Protein AF-A0A350JLB9-F1 (afdb_monomer_lite)

pLDDT: mean 88.22, std 9.76, range [50.28, 97.56]

Foldseek 3Di:
DDDDKDKDWDKDWAWDDDDPQKTKIKIWTWMFMDVVVVDTKTKIWIWIKMARNVFQKIKIKFKMKIKFFKAKFFQDPVRDTDGPVVQLVPQQDPVRDGDDDPTDIDIDGDRPGDIDMWMWMKIKIWGWDDDPQKTKIKMWMWTDTPVGIDIDIDIDMDGHDDDDPPPDD

Radius of gyration: 23.53 Å; chains: 1; bounding box: 52×42×79 Å

Secondary structure (DSSP, 8-state):
-PPP--EEE--EEEEEEEETTEEEEEEEEEEEE-GGGT--EEEEEEEEEEEETTTTEEEEEEEEEEEEEEEEEEE-TT--EEEHHHHHHHS--TTS--PPP-SPEEEEE-TTSEEEEEEEEEEEEEEEEEETTEEEEEEEEEEEETTEEEEEEEE--EE-PPPPP----

Structure (mmCIF, N/CA/C/O backbone):
data_AF-A0A350JLB9-F1
#
_entry.id   AF-A0A350JLB9-F1
#
loop_
_atom_site.group_PDB
_atom_site.id
_atom_site.type_symbol
_atom_site.label_atom_id
_atom_site.label_alt_id
_atom_site.label_comp_id
_atom_site.label_asym_id
_atom_site.label_entity_id
_atom_site.label_seq_id
_atom_site.pdbx_PDB_ins_code
_atom_site.Cartn_x
_atom_site.Cartn_y
_atom_site.Cartn_z
_atom_site.occupancy
_atom_site.B_iso_or_equiv
_atom_site.auth_seq_id
_atom_site.auth_comp_id
_atom_site.auth_asym_id
_atom_site.auth_atom_id
_atom_site.pdbx_PDB_model_num
ATOM 1 N N . MET A 1 1 ? 16.730 -7.814 0.366 1.00 50.75 1 MET A N 1
ATOM 2 C CA . MET A 1 1 ? 16.263 -6.719 1.247 1.00 50.75 1 MET A CA 1
ATOM 3 C C . MET A 1 1 ? 14.786 -6.490 0.957 1.00 50.75 1 MET A C 1
ATOM 5 O O . MET A 1 1 ? 14.441 -6.479 -0.217 1.00 50.75 1 MET A O 1
ATOM 9 N N . LEU A 1 2 ? 13.919 -6.386 1.968 1.00 66.94 2 LEU A N 1
ATOM 10 C CA . LEU A 1 2 ? 12.500 -6.069 1.747 1.00 66.94 2 LEU A CA 1
ATOM 11 C C . LEU A 1 2 ? 12.365 -4.559 1.481 1.00 66.94 2 LEU A C 1
ATOM 13 O O . LEU A 1 2 ? 12.864 -3.782 2.296 1.00 66.94 2 LEU A O 1
ATOM 17 N N . PRO A 1 3 ? 11.745 -4.123 0.370 1.00 75.88 3 PRO A N 1
ATOM 18 C CA . PRO A 1 3 ? 11.544 -2.704 0.114 1.00 75.88 3 PRO A CA 1
ATOM 19 C C . PRO A 1 3 ? 10.508 -2.146 1.097 1.00 75.88 3 PRO A C 1
ATOM 21 O O . PRO A 1 3 ? 9.359 -2.582 1.116 1.00 75.88 3 PRO A O 1
ATOM 24 N N . ILE A 1 4 ? 10.920 -1.178 1.916 1.00 83.94 4 ILE A N 1
ATOM 25 C CA . ILE A 1 4 ? 10.040 -0.440 2.829 1.00 83.94 4 ILE A CA 1
ATOM 26 C C . ILE A 1 4 ? 9.738 0.914 2.187 1.00 83.94 4 ILE A C 1
ATOM 28 O O . ILE A 1 4 ? 10.649 1.579 1.699 1.00 83.94 4 ILE A O 1
ATOM 32 N N . MET A 1 5 ? 8.465 1.306 2.171 1.00 86.44 5 MET A N 1
ATOM 33 C CA . MET A 1 5 ? 8.013 2.598 1.654 1.00 86.44 5 MET A CA 1
ATOM 34 C C . MET A 1 5 ? 7.124 3.290 2.673 1.00 86.44 5 MET A C 1
ATOM 36 O O . MET A 1 5 ? 6.268 2.658 3.299 1.00 86.44 5 MET A O 1
ATOM 40 N N . THR A 1 6 ? 7.270 4.603 2.762 1.00 87.94 6 THR A N 1
ATOM 41 C CA . THR A 1 6 ? 6.378 5.447 3.555 1.00 87.94 6 THR A CA 1
ATOM 42 C C . THR A 1 6 ? 5.104 5.771 2.771 1.00 87.94 6 THR A C 1
ATOM 44 O O . THR A 1 6 ? 5.135 5.958 1.549 1.00 87.94 6 THR A O 1
ATOM 47 N N . GLN A 1 7 ? 3.971 5.835 3.474 1.00 88.81 7 GLN A N 1
ATOM 48 C CA . GLN A 1 7 ? 2.660 6.151 2.902 1.00 88.81 7 GLN A CA 1
ATOM 49 C C . GLN A 1 7 ? 2.013 7.302 3.673 1.00 88.81 7 GLN A C 1
ATOM 51 O O . GLN A 1 7 ? 2.079 7.346 4.900 1.00 88.81 7 GLN A O 1
ATOM 56 N N . PHE A 1 8 ? 1.365 8.208 2.947 1.00 90.25 8 PHE A N 1
ATOM 57 C CA . PHE A 1 8 ? 0.637 9.349 3.493 1.00 90.25 8 PHE A CA 1
ATOM 58 C C . PHE A 1 8 ? -0.752 9.414 2.873 1.00 90.25 8 PHE A C 1
ATOM 60 O O . PHE A 1 8 ? -0.904 9.191 1.675 1.00 90.25 8 PHE A O 1
ATOM 67 N N . GLY A 1 9 ? -1.766 9.760 3.657 1.00 89.00 9 GLY A N 1
ATOM 68 C CA . GLY A 1 9 ? -3.098 9.996 3.119 1.00 89.00 9 GLY A CA 1
ATOM 69 C C . GLY A 1 9 ? -4.152 10.176 4.196 1.00 89.00 9 GLY A C 1
ATOM 70 O O . GLY A 1 9 ? -3.832 10.424 5.359 1.00 89.00 9 GLY A O 1
ATOM 71 N N . TYR A 1 10 ? -5.409 10.071 3.782 1.00 90.31 10 TYR A N 1
ATOM 72 C CA . TYR A 1 10 ? -6.573 10.305 4.629 1.00 90.31 10 TYR A CA 1
ATOM 73 C C . TYR A 1 10 ? -7.443 9.052 4.674 1.00 90.31 10 TYR A C 1
ATOM 75 O O . TYR A 1 10 ? -7.543 8.335 3.684 1.00 90.31 10 TYR A O 1
ATOM 83 N N . GLN A 1 11 ? -8.095 8.811 5.809 1.00 91.81 11 GLN A N 1
ATOM 84 C CA . GLN A 1 11 ? -9.071 7.737 5.978 1.00 91.81 11 GLN A CA 1
ATOM 85 C C . GLN A 1 11 ? -10.433 8.361 6.277 1.00 91.81 11 GLN A C 1
ATOM 87 O O . GLN A 1 11 ? -10.598 9.061 7.276 1.00 91.81 11 GLN A O 1
ATOM 92 N N . MET A 1 12 ? -11.397 8.128 5.389 1.00 95.06 12 MET A N 1
ATOM 93 C CA . MET A 1 12 ? -12.794 8.522 5.566 1.00 95.06 12 MET A CA 1
ATOM 94 C C . MET A 1 12 ? -13.611 7.291 5.951 1.00 95.06 12 MET A C 1
ATOM 96 O O . MET A 1 12 ? -13.465 6.252 5.314 1.00 95.06 12 MET A O 1
ATOM 100 N N . GLU A 1 13 ? -14.465 7.414 6.968 1.00 93.88 13 GLU A N 1
ATOM 101 C CA . GLU A 1 13 ? -15.281 6.325 7.518 1.00 93.88 13 GLU A CA 1
ATOM 102 C C . GLU A 1 13 ? -16.763 6.734 7.519 1.00 93.88 13 GLU A C 1
ATOM 104 O O . GLU A 1 13 ? -17.128 7.763 8.093 1.00 93.88 13 GLU A O 1
ATOM 109 N N . TRP A 1 14 ? -17.625 5.917 6.909 1.00 95.12 14 TRP A N 1
ATOM 110 C CA . TRP A 1 14 ? -19.081 6.044 6.995 1.00 95.12 14 TRP A CA 1
ATOM 111 C C . TRP A 1 14 ? -19.676 4.818 7.670 1.00 95.12 14 TRP A C 1
ATOM 113 O O . TRP A 1 14 ? -19.728 3.728 7.098 1.00 95.12 14 TRP A O 1
ATOM 123 N N . GLN A 1 15 ? -20.162 5.003 8.893 1.00 94.50 15 GLN A N 1
ATOM 124 C CA . GLN A 1 15 ? -20.840 3.952 9.634 1.00 94.50 15 GLN A CA 1
ATOM 125 C C . GLN A 1 15 ? -22.286 3.796 9.142 1.00 94.50 15 GLN A C 1
ATOM 127 O O . GLN A 1 15 ? -23.060 4.751 9.179 1.00 94.50 15 GLN A O 1
ATOM 132 N N . TYR A 1 16 ? -22.661 2.584 8.727 1.00 93.50 16 TYR A N 1
ATOM 133 C CA . TYR A 1 16 ? -24.020 2.273 8.261 1.00 93.50 16 TYR A CA 1
ATOM 134 C C . TYR A 1 16 ? -24.766 1.297 9.179 1.00 93.50 16 TYR A C 1
ATOM 136 O O . TYR A 1 16 ? -25.989 1.194 9.103 1.00 93.50 16 TYR A O 1
ATOM 144 N N . LEU A 1 17 ? -24.058 0.598 10.072 1.00 93.44 17 LEU A N 1
ATOM 145 C CA . LEU A 1 17 ? -24.660 -0.281 11.071 1.00 93.44 17 LEU A CA 1
ATOM 146 C C . LEU A 1 17 ? -24.047 -0.023 12.446 1.00 93.44 17 LEU A C 1
ATOM 148 O O . LEU A 1 17 ? -22.827 0.033 12.614 1.00 93.44 17 LEU A O 1
ATOM 152 N N . SER A 1 18 ? -24.911 0.082 13.450 1.00 92.75 18 SER A N 1
ATOM 153 C CA . SER A 1 18 ? -24.529 0.130 14.859 1.00 92.75 18 SER A CA 1
ATOM 154 C C . SER A 1 18 ? -25.500 -0.738 15.652 1.00 92.75 18 SER A C 1
ATOM 156 O O . SER A 1 18 ? -26.636 -0.340 15.898 1.00 92.75 18 SER A O 1
ATOM 158 N N . ALA A 1 19 ? -25.076 -1.947 16.010 1.00 90.00 19 ALA A N 1
ATOM 159 C CA . ALA A 1 19 ? -25.889 -2.926 16.721 1.00 90.00 19 ALA A CA 1
ATOM 160 C C . ALA A 1 19 ? -25.177 -3.354 18.011 1.00 90.00 19 ALA A C 1
ATOM 162 O O . ALA A 1 19 ? -24.337 -4.258 18.031 1.00 90.00 19 ALA A O 1
ATOM 163 N N . GLY A 1 20 ? -25.506 -2.678 19.114 1.00 91.62 20 GLY A N 1
ATOM 164 C CA . GLY A 1 20 ? -24.901 -2.932 20.421 1.00 91.62 20 GLY A CA 1
ATOM 165 C C . GLY A 1 20 ? -23.387 -2.709 20.402 1.00 91.62 20 GLY A C 1
ATOM 166 O O . GLY A 1 20 ? -22.921 -1.577 20.312 1.00 91.62 20 GLY A O 1
ATOM 167 N N . ASN A 1 21 ? -22.623 -3.799 20.497 1.00 92.25 21 ASN A N 1
ATOM 168 C CA . ASN A 1 21 ? -21.158 -3.756 20.479 1.00 92.25 21 ASN A CA 1
ATOM 169 C C . ASN A 1 21 ? -20.555 -3.935 19.080 1.00 92.25 21 ASN A C 1
ATOM 171 O O . ASN A 1 21 ? -19.337 -3.853 18.963 1.00 92.25 21 ASN A O 1
ATOM 175 N N . LEU A 1 22 ? -21.357 -4.229 18.056 1.00 92.19 22 LEU A N 1
ATOM 176 C CA . LEU A 1 22 ? -20.889 -4.445 16.690 1.00 92.19 22 LEU A CA 1
ATOM 177 C C . LEU A 1 22 ? -21.235 -3.238 15.821 1.00 92.19 22 LEU A C 1
ATOM 179 O O . LEU A 1 22 ? -22.361 -2.741 15.838 1.00 92.19 22 LEU A O 1
ATOM 183 N N . GLN A 1 23 ? -20.257 -2.776 15.056 1.00 95.00 23 GLN A N 1
ATOM 184 C CA . GLN A 1 23 ? -20.389 -1.670 14.119 1.00 95.00 23 GLN A CA 1
ATOM 185 C C . GLN A 1 23 ? -19.914 -2.134 12.747 1.00 95.00 23 GLN A C 1
ATOM 187 O O . GLN A 1 23 ? -18.913 -2.844 12.662 1.00 95.00 23 GLN A O 1
ATOM 192 N N . ALA A 1 24 ? -20.626 -1.732 11.697 1.00 95.38 24 ALA A N 1
ATOM 193 C CA . ALA A 1 24 ? -20.185 -1.923 10.323 1.00 95.38 24 ALA A CA 1
ATOM 194 C C . ALA A 1 24 ? -20.130 -0.580 9.597 1.00 95.38 24 ALA A C 1
ATOM 196 O O . ALA A 1 24 ? -20.956 0.315 9.826 1.00 95.38 24 ALA A O 1
ATOM 197 N N . LEU A 1 25 ? -19.114 -0.442 8.759 1.00 95.75 25 LEU A N 1
ATOM 198 C CA . LEU A 1 25 ? -18.686 0.823 8.185 1.00 95.75 25 LEU A CA 1
ATOM 199 C C . LEU A 1 25 ? -18.075 0.603 6.801 1.00 95.75 25 LEU A C 1
ATOM 201 O O . LEU A 1 25 ? -17.595 -0.484 6.480 1.00 95.75 25 LEU A O 1
ATOM 205 N N . VAL A 1 26 ? -18.129 1.634 5.970 1.00 97.25 26 VAL A N 1
ATOM 206 C CA . VAL A 1 26 ? -17.399 1.702 4.704 1.00 97.25 26 VAL A CA 1
ATOM 207 C C . VAL A 1 26 ? -16.263 2.695 4.871 1.00 97.25 26 VAL A C 1
ATOM 209 O O . VAL A 1 26 ? -16.470 3.790 5.395 1.00 97.25 26 VAL A O 1
ATOM 212 N N . GLU A 1 27 ? -15.078 2.318 4.408 1.00 95.38 27 GLU A N 1
ATOM 213 C CA . GLU A 1 27 ? -13.883 3.151 4.451 1.00 95.38 27 GLU A CA 1
ATOM 214 C C . GLU A 1 27 ? -13.377 3.463 3.052 1.00 95.38 27 GLU A C 1
ATOM 216 O O . GLU A 1 27 ? -13.369 2.610 2.162 1.00 95.38 27 GLU A O 1
ATOM 221 N N . VAL A 1 28 ? -12.914 4.696 2.879 1.00 97.38 28 VAL A N 1
ATOM 222 C CA . VAL A 1 28 ? -12.258 5.160 1.660 1.00 97.38 28 VAL A CA 1
ATOM 223 C C . VAL A 1 28 ? -10.928 5.786 2.044 1.00 97.38 28 VAL A C 1
ATOM 225 O O . VAL A 1 28 ? -10.880 6.753 2.807 1.00 97.38 28 VAL A O 1
ATOM 228 N N . ILE A 1 29 ? -9.850 5.212 1.513 1.00 95.38 29 ILE A N 1
ATOM 229 C CA . ILE A 1 29 ? -8.475 5.537 1.885 1.00 95.38 29 ILE A CA 1
ATOM 230 C C . ILE A 1 29 ? -7.674 5.916 0.630 1.00 95.38 29 ILE A C 1
ATOM 232 O O . ILE A 1 29 ? -7.065 5.045 -0.005 1.00 95.38 29 ILE A O 1
ATOM 236 N N . PRO A 1 30 ? -7.687 7.197 0.218 1.00 96.44 30 PRO A N 1
ATOM 237 C CA . PRO A 1 30 ? -6.717 7.726 -0.731 1.00 96.44 30 PRO A CA 1
ATOM 238 C C . PRO A 1 30 ? -5.341 7.864 -0.066 1.00 96.44 30 PRO A C 1
ATOM 240 O O . PRO A 1 30 ? -5.204 8.510 0.975 1.00 96.44 30 PRO A O 1
ATOM 243 N N . LEU A 1 31 ? -4.315 7.289 -0.691 1.00 94.25 31 LEU A N 1
ATOM 244 C CA . LEU A 1 31 ? -2.930 7.309 -0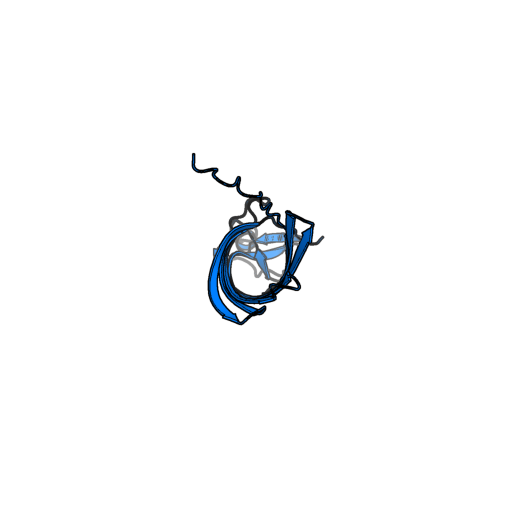.220 1.00 94.25 31 LEU A CA 1
ATOM 245 C C . LEU A 1 31 ? -1.973 7.709 -1.343 1.00 94.25 31 LEU A C 1
ATOM 247 O O . LEU A 1 31 ? -2.168 7.357 -2.505 1.00 94.25 31 LEU A O 1
ATOM 251 N N . ILE A 1 32 ? -0.877 8.358 -0.969 1.00 93.44 32 ILE A N 1
ATOM 252 C CA . ILE A 1 32 ? 0.305 8.601 -1.794 1.00 93.44 32 ILE A CA 1
ATOM 253 C C . ILE A 1 32 ? 1.485 7.908 -1.108 1.00 93.44 32 ILE A C 1
ATOM 255 O O . ILE A 1 32 ? 1.723 8.093 0.085 1.00 93.44 32 ILE A O 1
ATOM 259 N N . SER A 1 33 ? 2.209 7.074 -1.852 1.00 91.25 33 SER A N 1
ATOM 260 C CA . SER A 1 33 ? 3.341 6.281 -1.350 1.00 91.25 33 SER A CA 1
ATOM 261 C C . SER A 1 33 ? 4.628 6.553 -2.132 1.00 91.25 33 SER A C 1
ATOM 263 O O . SER A 1 33 ? 4.576 7.008 -3.276 1.00 91.25 33 SER A O 1
ATOM 265 N N . GLY A 1 34 ? 5.773 6.206 -1.537 1.00 87.81 34 GLY A N 1
ATOM 266 C CA . GLY A 1 34 ? 7.072 6.155 -2.225 1.00 87.81 34 GLY A CA 1
ATOM 267 C C . GLY A 1 34 ? 7.806 7.493 -2.345 1.00 87.81 34 GLY A C 1
ATOM 268 O O . GLY A 1 34 ? 8.833 7.560 -3.020 1.00 87.81 34 GLY A O 1
ATOM 269 N N . MET A 1 35 ? 7.317 8.549 -1.684 1.00 88.56 35 MET A N 1
ATOM 270 C CA . MET A 1 35 ? 7.953 9.876 -1.709 1.00 88.56 35 MET A CA 1
ATOM 271 C C . MET A 1 35 ? 9.363 9.862 -1.104 1.00 88.56 35 MET A C 1
ATOM 273 O O . MET A 1 35 ? 10.240 10.584 -1.566 1.00 88.56 35 MET A O 1
ATOM 277 N N . ASP A 1 36 ? 9.599 8.989 -0.125 1.00 88.31 36 ASP A N 1
ATOM 278 C CA . ASP A 1 36 ? 10.908 8.712 0.477 1.00 88.31 36 ASP A CA 1
ATOM 279 C C . ASP A 1 36 ? 11.928 8.126 -0.513 1.00 88.31 36 ASP A C 1
ATOM 281 O O . ASP A 1 36 ? 13.131 8.206 -0.285 1.00 88.31 36 ASP A O 1
ATOM 285 N N . GLN A 1 37 ? 11.457 7.583 -1.635 1.00 86.19 37 GLN A N 1
ATOM 286 C CA . GLN A 1 37 ? 12.275 7.023 -2.711 1.00 86.19 37 GLN A CA 1
ATOM 287 C C . GLN A 1 37 ? 12.211 7.866 -3.997 1.00 86.19 37 GLN A C 1
ATOM 289 O O . GLN A 1 37 ? 12.579 7.385 -5.069 1.00 86.19 37 GLN A O 1
ATOM 294 N N . GLY A 1 38 ? 11.706 9.104 -3.920 1.00 85.38 38 GLY A N 1
ATOM 295 C CA . GLY A 1 38 ? 11.524 9.976 -5.085 1.00 85.38 38 GLY A CA 1
ATOM 296 C C . GLY A 1 38 ? 10.445 9.487 -6.058 1.00 85.38 38 GLY A C 1
ATOM 297 O O . GLY A 1 38 ? 10.495 9.805 -7.245 1.00 85.38 38 GLY A O 1
ATOM 298 N N . ARG A 1 39 ? 9.486 8.686 -5.578 1.00 86.25 39 ARG A N 1
ATOM 299 C CA . ARG A 1 39 ? 8.370 8.145 -6.363 1.00 86.25 39 ARG A CA 1
ATOM 300 C C . ARG A 1 39 ? 7.052 8.781 -5.935 1.00 86.25 39 ARG A C 1
ATOM 302 O O . ARG A 1 39 ? 6.855 9.134 -4.775 1.00 86.25 39 ARG A O 1
ATOM 309 N N . PHE A 1 40 ? 6.124 8.877 -6.879 1.00 89.38 40 PHE A N 1
ATOM 310 C CA . PHE A 1 40 ? 4.755 9.308 -6.627 1.00 89.38 40 PHE A CA 1
ATOM 311 C C . PHE A 1 40 ? 3.802 8.180 -7.022 1.00 89.38 40 PHE A C 1
ATOM 313 O O . PHE A 1 40 ? 3.481 8.008 -8.196 1.00 89.38 40 PHE A O 1
ATOM 320 N N . ILE A 1 41 ? 3.394 7.370 -6.042 1.00 91.44 41 ILE A N 1
ATOM 321 C CA . ILE A 1 41 ? 2.528 6.203 -6.255 1.00 91.44 41 ILE A CA 1
ATOM 322 C C . ILE A 1 41 ? 1.179 6.476 -5.579 1.00 91.44 41 ILE A C 1
ATOM 324 O O . ILE A 1 41 ? 1.030 6.198 -4.382 1.00 91.44 41 ILE A O 1
ATOM 328 N N . PRO A 1 42 ? 0.198 7.052 -6.298 1.00 94.38 42 PRO A N 1
ATOM 329 C CA . PRO A 1 42 ? -1.135 7.253 -5.761 1.00 94.38 42 PRO A CA 1
ATOM 330 C C . PRO A 1 42 ? -1.905 5.929 -5.732 1.00 94.38 42 PRO A C 1
ATOM 332 O O . PRO A 1 42 ? -1.773 5.067 -6.609 1.00 94.38 42 PRO A O 1
ATOM 335 N N . SER A 1 43 ? -2.736 5.766 -4.711 1.00 94.75 43 SER A N 1
ATOM 336 C CA . SER A 1 43 ? -3.608 4.610 -4.550 1.00 94.75 43 SER A CA 1
ATOM 337 C C . SER A 1 43 ? -4.908 4.978 -3.851 1.00 94.75 43 SER A C 1
ATOM 339 O O . SER A 1 43 ? -4.975 5.945 -3.096 1.00 94.75 43 SER A O 1
ATOM 341 N N . LEU A 1 44 ? -5.943 4.193 -4.117 1.00 96.75 44 LEU A N 1
ATOM 342 C CA . LEU A 1 44 ? -7.259 4.312 -3.517 1.00 96.75 44 LEU A CA 1
ATOM 343 C C . LEU A 1 44 ? -7.683 2.935 -3.024 1.00 96.75 44 LEU A C 1
ATOM 345 O O . LEU A 1 44 ? -7.760 1.992 -3.810 1.00 96.75 44 LEU A O 1
ATOM 349 N N . THR A 1 45 ? -7.967 2.825 -1.734 1.00 96.56 45 THR A N 1
ATOM 350 C CA . THR A 1 45 ? -8.509 1.603 -1.137 1.00 96.56 45 THR A CA 1
ATOM 351 C C . THR A 1 45 ? -9.932 1.854 -0.670 1.00 96.56 45 THR A C 1
ATOM 353 O O . THR A 1 45 ? -10.194 2.845 0.009 1.00 96.56 45 THR A O 1
ATOM 356 N N . LEU A 1 46 ? -10.843 0.964 -1.049 1.00 97.56 46 LEU A N 1
ATOM 357 C CA . LEU A 1 46 ? -12.231 0.960 -0.599 1.00 97.56 46 LEU A CA 1
ATOM 358 C C . LEU A 1 46 ? -12.411 -0.275 0.276 1.00 97.56 46 LEU A C 1
ATOM 360 O O . LEU A 1 46 ? -12.077 -1.371 -0.168 1.00 97.56 46 LEU A O 1
ATOM 364 N N . MET A 1 47 ? -12.922 -0.127 1.495 1.00 97.25 47 MET A N 1
ATOM 365 C CA . MET A 1 47 ? -13.100 -1.262 2.403 1.00 97.25 47 MET A CA 1
ATOM 366 C C . MET A 1 47 ? -14.494 -1.297 3.005 1.00 97.25 47 MET A C 1
ATOM 368 O O . MET A 1 47 ? -15.110 -0.266 3.261 1.00 97.25 47 MET A O 1
ATOM 372 N N . ASN A 1 48 ? -14.972 -2.506 3.268 1.00 97.50 48 ASN A N 1
ATOM 373 C CA . ASN A 1 48 ? -16.040 -2.752 4.220 1.00 97.50 48 ASN A CA 1
ATOM 374 C C . ASN A 1 48 ? -15.399 -3.242 5.519 1.00 97.50 48 ASN A C 1
ATOM 376 O O . ASN A 1 48 ? -14.604 -4.183 5.496 1.00 97.50 48 ASN A O 1
ATOM 380 N N . GLY A 1 49 ? -15.709 -2.575 6.625 1.00 96.12 49 GLY A N 1
ATOM 381 C CA . GLY A 1 49 ? -15.120 -2.827 7.929 1.00 96.12 49 GLY A CA 1
ATOM 382 C C . GLY A 1 49 ? -16.156 -3.244 8.963 1.00 96.12 49 GLY A C 1
ATOM 383 O O . GLY A 1 49 ? -17.306 -2.803 8.941 1.00 96.12 49 GLY A O 1
ATOM 384 N N . PHE A 1 50 ? -15.715 -4.069 9.907 1.00 96.12 50 PHE A N 1
ATOM 385 C CA . PHE A 1 50 ? -16.457 -4.472 11.091 1.00 96.12 50 PHE A CA 1
ATOM 386 C C . PHE A 1 50 ? -15.617 -4.187 12.332 1.00 96.12 50 PHE A C 1
ATOM 388 O O . PHE A 1 50 ? -14.472 -4.627 12.434 1.00 96.12 50 PHE A O 1
ATOM 395 N N . ARG A 1 51 ? -16.206 -3.490 13.304 1.00 93.94 51 ARG A N 1
ATOM 396 C CA . ARG A 1 51 ? -15.564 -3.096 14.563 1.00 93.94 51 ARG A CA 1
ATOM 397 C C . ARG A 1 51 ? -16.380 -3.599 15.744 1.00 93.94 51 ARG A C 1
ATOM 399 O O . ARG A 1 51 ? -17.587 -3.370 15.816 1.00 93.94 51 ARG A O 1
ATOM 406 N N . HIS A 1 52 ? -15.720 -4.241 16.707 1.00 93.25 52 HIS A N 1
ATOM 407 C CA . HIS A 1 52 ? -16.344 -4.629 17.970 1.00 93.25 52 HIS A CA 1
ATOM 408 C C . HIS A 1 52 ? -15.935 -3.681 19.105 1.00 93.25 52 HIS A C 1
ATOM 410 O O . HIS A 1 52 ? -14.860 -3.812 19.700 1.00 93.25 52 HIS A O 1
ATOM 416 N N . SER A 1 53 ? -16.811 -2.740 19.458 1.00 86.50 53 SER A N 1
ATOM 417 C CA . SER A 1 53 ? -16.530 -1.571 20.305 1.00 86.50 53 SER A CA 1
ATOM 418 C C . SER A 1 53 ? -16.052 -1.909 21.722 1.00 86.50 53 SER A C 1
ATOM 420 O O . SER A 1 53 ? -15.303 -1.125 22.317 1.00 86.50 53 SER A O 1
ATOM 422 N N . LYS A 1 54 ? -16.444 -3.070 22.272 1.00 88.50 54 LYS A N 1
ATOM 423 C CA . LYS A 1 54 ? -16.018 -3.531 23.608 1.00 88.50 54 LYS A CA 1
ATOM 424 C C . LYS A 1 54 ? -14.591 -4.088 23.609 1.00 88.50 54 LYS A C 1
ATOM 426 O O . LYS A 1 54 ? -13.792 -3.708 24.455 1.00 88.50 54 LYS A O 1
ATOM 431 N N . THR A 1 55 ? -14.274 -4.964 22.659 1.00 90.25 55 THR A N 1
ATOM 432 C CA . THR A 1 55 ? -12.967 -5.643 22.553 1.00 90.25 55 THR A CA 1
ATOM 433 C C . THR A 1 55 ? -11.925 -4.819 21.801 1.00 90.25 55 THR A C 1
ATOM 435 O O . THR A 1 55 ? -10.735 -5.089 21.928 1.00 90.25 55 THR A O 1
ATOM 438 N N . GLY A 1 56 ? -12.372 -3.848 20.997 1.00 90.12 56 GLY A N 1
ATOM 439 C CA . GLY A 1 56 ? -11.527 -3.040 20.121 1.00 90.12 56 GLY A CA 1
ATOM 440 C C . GLY A 1 56 ? -10.998 -3.778 18.890 1.00 90.12 56 GLY A C 1
ATOM 441 O O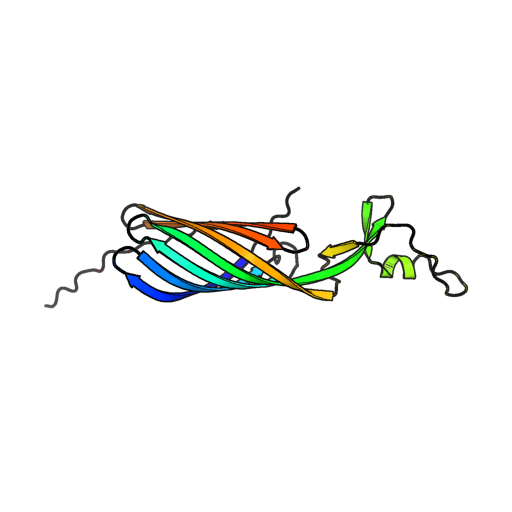 . GLY A 1 56 ? -10.127 -3.233 18.232 1.00 90.12 56 GLY A O 1
ATOM 442 N N . VAL A 1 57 ? -11.464 -5.000 18.607 1.00 93.88 57 VAL A N 1
ATOM 443 C CA . VAL A 1 57 ? -11.066 -5.777 17.423 1.00 93.88 57 VAL A CA 1
ATOM 444 C C . VAL A 1 57 ? -11.780 -5.248 16.186 1.00 93.88 57 VAL A C 1
ATOM 446 O O . VAL A 1 57 ? -12.979 -4.954 16.237 1.00 93.88 57 VAL A O 1
ATOM 449 N N . GLU A 1 58 ? -11.032 -5.156 15.094 1.00 95.19 58 GLU A N 1
ATOM 450 C CA . GLU A 1 58 ? -11.464 -4.631 13.805 1.00 95.19 58 GLU A CA 1
ATOM 451 C C . GLU A 1 58 ? -11.006 -5.567 12.688 1.00 95.19 58 GLU A C 1
ATOM 453 O O . GLU A 1 58 ? -9.902 -6.111 12.737 1.00 95.19 58 GLU A O 1
ATOM 458 N N . ILE A 1 59 ? -11.856 -5.760 11.686 1.00 96.69 59 ILE A N 1
ATOM 459 C CA . ILE A 1 59 ? -11.503 -6.410 10.423 1.00 96.69 59 ILE A CA 1
ATOM 460 C C . ILE A 1 59 ? -12.046 -5.562 9.283 1.00 96.69 59 ILE A C 1
ATOM 462 O O . ILE A 1 59 ? -13.132 -4.999 9.405 1.00 96.69 59 ILE A O 1
ATOM 466 N N . ALA A 1 60 ? -11.321 -5.479 8.177 1.00 96.81 60 ALA A N 1
ATOM 467 C CA . ALA A 1 60 ? -11.792 -4.794 6.986 1.00 96.81 60 ALA A CA 1
ATOM 468 C C . ALA A 1 60 ? -11.276 -5.482 5.727 1.00 96.81 60 ALA A C 1
ATOM 470 O O . ALA A 1 60 ? -10.223 -6.122 5.735 1.00 96.81 60 ALA A O 1
ATOM 471 N N . PHE A 1 61 ? -12.028 -5.371 4.643 1.00 97.50 61 PHE A N 1
ATOM 472 C CA . PHE A 1 61 ? -11.620 -5.922 3.362 1.00 97.50 61 PHE A CA 1
ATOM 473 C C . PHE A 1 61 ? -12.196 -5.131 2.199 1.00 97.50 61 PHE A C 1
ATOM 475 O O . PHE A 1 61 ? -13.286 -4.565 2.297 1.00 97.50 61 PHE A O 1
ATOM 482 N N . GLY A 1 62 ? -11.496 -5.135 1.071 1.00 97.19 62 GLY A N 1
ATOM 483 C CA . GLY A 1 62 ? -12.029 -4.574 -0.161 1.00 97.19 62 GLY A CA 1
ATOM 484 C C . GLY A 1 62 ? -10.973 -4.279 -1.220 1.00 97.19 62 GLY A C 1
ATOM 485 O O . GLY A 1 62 ? -9.791 -4.573 -1.032 1.00 97.19 62 GLY A O 1
ATOM 486 N N . PRO A 1 63 ? -11.394 -3.757 -2.381 1.00 96.62 63 PRO A N 1
ATOM 487 C CA . PRO A 1 63 ? -10.496 -3.520 -3.497 1.00 96.62 63 PRO A CA 1
ATOM 488 C C . PRO A 1 63 ? -9.542 -2.347 -3.237 1.00 96.62 63 PRO A C 1
ATOM 490 O O . PRO A 1 63 ? -9.910 -1.312 -2.675 1.00 96.62 63 PRO A O 1
ATOM 493 N N . THR A 1 64 ? -8.320 -2.490 -3.740 1.00 95.50 64 THR A N 1
ATOM 494 C CA . THR A 1 64 ? -7.300 -1.441 -3.779 1.00 95.50 64 THR A CA 1
ATOM 495 C C . THR A 1 64 ? -6.863 -1.214 -5.211 1.00 95.50 64 THR A C 1
ATOM 497 O O . THR A 1 64 ? -6.528 -2.161 -5.916 1.00 95.50 64 THR A O 1
ATOM 500 N N . PHE A 1 65 ? -6.803 0.048 -5.615 1.00 95.12 65 PHE A N 1
ATOM 501 C CA . PHE A 1 65 ? -6.318 0.503 -6.911 1.00 95.12 65 PHE A CA 1
ATOM 502 C C . PHE A 1 65 ? -5.042 1.312 -6.702 1.00 95.12 65 PHE A C 1
ATOM 504 O O . PHE A 1 65 ? -4.981 2.146 -5.801 1.00 95.12 65 PHE A O 1
ATOM 511 N N . ARG A 1 66 ? -4.013 1.082 -7.512 1.00 93.19 66 ARG A N 1
ATOM 512 C CA . ARG A 1 66 ? -2.714 1.755 -7.399 1.00 93.19 66 ARG A CA 1
ATOM 513 C C . ARG A 1 66 ? -2.167 2.066 -8.778 1.00 93.19 66 ARG A C 1
ATOM 515 O O . ARG A 1 66 ? -2.141 1.189 -9.639 1.00 93.19 66 ARG A O 1
ATOM 522 N N . VAL A 1 67 ? -1.684 3.285 -8.964 1.00 92.94 67 VAL A N 1
ATOM 523 C CA . VAL A 1 67 ? -1.001 3.686 -10.194 1.00 92.94 67 VAL A CA 1
ATOM 524 C C . VAL A 1 67 ? 0.502 3.563 -9.965 1.00 92.94 67 VAL A C 1
ATOM 526 O O . VAL A 1 67 ? 1.069 4.297 -9.160 1.00 92.94 67 VAL A O 1
ATOM 529 N N . ASN A 1 68 ? 1.139 2.615 -10.650 1.00 89.00 68 ASN A N 1
ATOM 530 C CA . ASN A 1 68 ? 2.584 2.406 -10.589 1.00 89.00 68 ASN A CA 1
ATOM 531 C C . ASN A 1 68 ? 3.240 2.984 -11.838 1.00 89.00 68 ASN A C 1
ATOM 533 O O . ASN A 1 68 ? 2.698 2.844 -12.928 1.00 89.00 68 ASN A O 1
ATOM 537 N N . GLN A 1 69 ? 4.429 3.561 -11.695 1.00 88.88 69 GLN A N 1
ATOM 538 C CA . GLN A 1 69 ? 5.299 3.815 -12.840 1.00 88.88 69 GLN A CA 1
ATOM 539 C C . GLN A 1 69 ? 6.140 2.566 -13.088 1.00 88.88 69 GLN A C 1
ATOM 541 O O . GLN A 1 69 ? 6.874 2.131 -12.194 1.00 88.88 69 GLN A O 1
ATOM 546 N N . VAL A 1 70 ? 6.000 1.963 -14.264 1.00 88.31 70 VAL A N 1
ATOM 547 C CA . VAL A 1 70 ? 6.731 0.748 -14.634 1.00 88.31 70 VAL A CA 1
ATOM 548 C C . VAL A 1 70 ? 7.439 0.933 -15.964 1.00 88.31 70 VAL A C 1
ATOM 550 O O . VAL A 1 70 ? 6.901 1.533 -16.892 1.00 88.31 70 VAL A O 1
ATOM 553 N N . ALA A 1 71 ? 8.652 0.406 -16.062 1.00 89.81 71 ALA A N 1
ATOM 554 C CA . ALA A 1 71 ? 9.387 0.327 -17.312 1.00 89.81 71 ALA A CA 1
ATOM 555 C C . ALA A 1 71 ? 9.615 -1.135 -17.685 1.00 89.81 71 ALA A C 1
ATOM 557 O O . ALA A 1 71 ? 9.827 -1.997 -16.830 1.00 89.81 71 ALA A O 1
ATOM 558 N N . VAL A 1 72 ? 9.596 -1.386 -18.989 1.00 89.88 72 VAL A N 1
ATOM 559 C CA . VAL A 1 72 ? 10.020 -2.654 -19.575 1.00 89.88 72 VAL A CA 1
ATOM 560 C C . VAL A 1 72 ? 11.537 -2.606 -19.740 1.00 89.88 72 VAL A C 1
ATOM 562 O O . VAL A 1 72 ? 12.077 -1.643 -20.297 1.00 89.88 72 VAL A O 1
ATOM 565 N N . GLY A 1 73 ? 12.236 -3.623 -19.259 1.00 91.12 73 GLY A N 1
ATOM 566 C CA . GLY A 1 73 ? 13.693 -3.640 -19.223 1.00 91.12 73 GLY A CA 1
ATOM 567 C C . GLY A 1 73 ? 14.257 -5.019 -18.933 1.00 91.12 73 GLY A C 1
ATOM 568 O O . GLY A 1 73 ? 13.522 -5.995 -18.865 1.00 91.12 73 GLY A O 1
ATOM 569 N N . TYR A 1 74 ? 15.567 -5.092 -18.790 1.00 91.88 74 TYR A N 1
ATOM 570 C CA . TYR A 1 74 ? 16.316 -6.321 -18.581 1.00 91.88 74 TYR A CA 1
ATOM 571 C C . TYR A 1 74 ? 17.435 -6.070 -17.571 1.00 91.88 74 TYR A C 1
ATOM 573 O O . TYR A 1 74 ? 17.839 -4.925 -17.337 1.00 91.88 74 TYR A O 1
ATOM 581 N N . TYR A 1 75 ? 17.928 -7.140 -16.961 1.00 91.12 75 TYR A N 1
ATOM 582 C CA . TYR A 1 75 ? 19.165 -7.095 -16.191 1.00 91.12 75 TYR A CA 1
ATOM 583 C C . TYR A 1 75 ? 20.326 -7.456 -17.114 1.00 91.12 75 TYR A C 1
ATOM 585 O O . TYR A 1 75 ? 20.250 -8.450 -17.832 1.00 91.12 75 TYR A O 1
ATOM 593 N N . ASP A 1 76 ? 21.372 -6.629 -17.134 1.00 88.81 76 ASP A N 1
ATOM 594 C CA . ASP A 1 76 ? 22.595 -6.944 -17.876 1.00 88.81 76 ASP A CA 1
ATOM 595 C C . ASP A 1 76 ? 23.441 -8.012 -17.154 1.00 88.81 76 ASP A C 1
ATOM 597 O O . ASP A 1 76 ? 23.117 -8.454 -16.049 1.00 88.81 76 ASP A O 1
ATOM 601 N N . GLN A 1 77 ? 24.557 -8.425 -17.761 1.00 88.50 77 GLN A N 1
ATOM 602 C CA . GLN A 1 77 ? 25.464 -9.431 -17.186 1.00 88.50 77 GLN A CA 1
ATOM 603 C C . GLN A 1 77 ? 26.038 -9.033 -15.812 1.00 88.50 77 GLN A C 1
ATOM 605 O O . GLN A 1 77 ? 26.476 -9.897 -15.054 1.00 88.50 77 GLN A O 1
ATOM 610 N N . ASN A 1 78 ? 26.011 -7.741 -15.468 1.00 89.81 78 ASN A N 1
ATOM 611 C CA . ASN A 1 78 ? 26.440 -7.214 -14.173 1.00 89.81 78 ASN A CA 1
ATOM 612 C C . ASN A 1 78 ? 25.268 -7.052 -13.189 1.00 89.81 78 ASN A C 1
ATOM 614 O O . ASN A 1 78 ? 25.429 -6.441 -12.131 1.00 89.81 78 ASN A O 1
ATOM 618 N N . ASN A 1 79 ? 24.093 -7.596 -13.521 1.00 87.75 79 ASN A N 1
ATOM 619 C CA . ASN A 1 79 ? 22.859 -7.513 -12.747 1.00 87.75 79 ASN A CA 1
ATOM 620 C C . ASN A 1 79 ? 22.364 -6.068 -12.539 1.00 87.75 79 ASN A C 1
ATOM 622 O O . ASN A 1 79 ? 21.737 -5.746 -11.525 1.00 87.75 79 ASN A O 1
ATOM 626 N N . VAL A 1 80 ? 22.641 -5.175 -13.496 1.00 90.50 80 VAL A N 1
ATOM 627 C CA . VAL A 1 80 ? 22.153 -3.791 -13.482 1.00 90.50 80 VAL A CA 1
ATOM 628 C C . VAL A 1 80 ? 20.874 -3.694 -14.307 1.00 90.50 80 VAL A C 1
ATOM 630 O O . VAL A 1 80 ? 20.819 -4.138 -15.450 1.00 90.50 80 VAL A O 1
ATOM 633 N N . TRP A 1 81 ? 19.841 -3.077 -13.728 1.00 89.56 81 TRP A N 1
ATOM 634 C CA . TRP A 1 81 ? 18.582 -2.811 -14.422 1.00 89.56 81 TRP A CA 1
ATOM 635 C C . TRP A 1 81 ? 18.779 -1.797 -15.557 1.00 89.56 81 TRP A C 1
ATOM 637 O O . TRP A 1 81 ? 19.213 -0.663 -15.326 1.00 89.56 81 TRP A O 1
ATOM 647 N N . ARG A 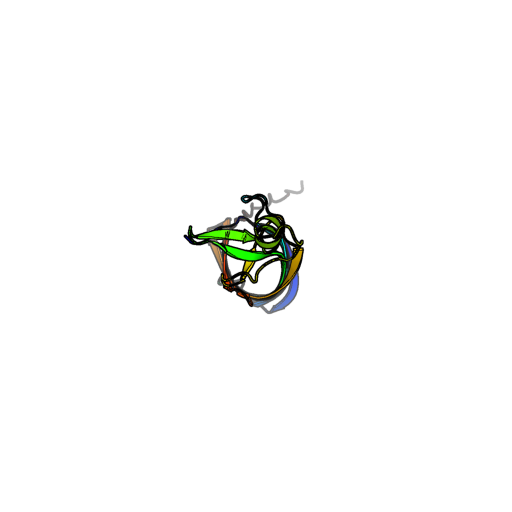1 82 ? 18.416 -2.187 -16.781 1.00 91.00 82 ARG A N 1
ATOM 648 C CA . ARG A 1 82 ? 18.437 -1.353 -17.988 1.00 91.00 82 ARG A CA 1
ATOM 649 C C . ARG A 1 82 ? 17.063 -1.367 -18.647 1.00 91.00 82 ARG A C 1
ATOM 651 O O . ARG A 1 82 ? 16.429 -2.407 -18.772 1.00 91.00 82 ARG A O 1
ATOM 658 N N . ARG A 1 83 ? 16.591 -0.207 -19.104 1.00 91.12 83 ARG A N 1
ATOM 659 C CA . ARG A 1 83 ? 15.332 -0.116 -19.865 1.00 91.12 83 ARG A CA 1
ATOM 660 C C . ARG A 1 83 ? 15.518 -0.721 -21.255 1.00 91.12 83 ARG A C 1
ATOM 662 O O . ARG A 1 83 ? 16.606 -0.641 -21.814 1.00 91.12 83 ARG A O 1
ATOM 669 N N . LYS A 1 84 ? 14.442 -1.229 -21.859 1.00 89.44 84 LYS A N 1
ATOM 670 C CA . LYS A 1 84 ? 14.466 -1.787 -23.222 1.00 89.44 84 LYS A CA 1
ATOM 671 C C . LYS A 1 84 ? 15.025 -0.800 -24.258 1.00 89.44 84 LYS A C 1
ATOM 673 O O . LYS A 1 84 ? 15.715 -1.222 -25.176 1.00 89.44 84 LYS A O 1
ATOM 678 N N . SER A 1 85 ? 14.776 0.502 -24.082 1.00 88.38 85 SER A N 1
ATOM 679 C CA . SER A 1 85 ? 15.313 1.543 -24.969 1.00 88.38 85 SER A CA 1
ATOM 680 C C . SER A 1 85 ? 16.840 1.634 -24.936 1.00 88.38 85 SER A C 1
ATOM 682 O O . SER A 1 85 ? 17.441 1.918 -25.959 1.00 88.38 85 SER A O 1
ATOM 684 N N . TYR A 1 86 ? 17.471 1.332 -23.795 1.00 89.81 86 TYR A N 1
ATOM 685 C CA . TYR A 1 86 ? 18.926 1.382 -23.657 1.00 89.81 86 TYR A CA 1
ATOM 686 C C . TYR A 1 86 ? 19.609 0.404 -24.618 1.00 89.81 86 TYR A C 1
ATOM 688 O O . TYR A 1 86 ? 20.552 0.790 -25.287 1.00 89.81 86 TYR A O 1
ATOM 696 N N . TRP A 1 87 ? 19.069 -0.813 -24.756 1.00 89.38 87 TRP A N 1
ATOM 697 C CA . TRP A 1 87 ? 19.566 -1.799 -25.723 1.00 89.38 87 TRP A CA 1
ATOM 698 C C . TRP A 1 87 ? 19.474 -1.292 -27.163 1.00 89.38 87 TRP A C 1
ATOM 700 O O . TRP A 1 87 ? 20.427 -1.393 -27.927 1.00 89.38 87 TRP A O 1
ATOM 710 N N . ALA A 1 88 ? 18.327 -0.710 -27.523 1.00 87.69 88 ALA A N 1
ATOM 711 C CA . ALA A 1 88 ? 18.118 -0.174 -28.863 1.00 87.69 88 ALA A CA 1
ATOM 712 C C . ALA A 1 88 ? 19.038 1.011 -29.181 1.00 87.69 88 ALA A C 1
ATOM 714 O O . ALA A 1 88 ? 19.362 1.219 -30.341 1.00 87.69 88 ALA A O 1
ATOM 715 N N . GLU A 1 89 ? 19.455 1.775 -28.172 1.00 88.56 89 GLU A N 1
ATOM 716 C CA . GLU A 1 89 ? 20.379 2.900 -28.328 1.00 88.56 89 GLU A CA 1
ATOM 717 C C . GLU A 1 89 ? 21.850 2.453 -28.386 1.00 88.56 89 GLU A C 1
ATOM 719 O O . GLU A 1 89 ? 22.632 3.064 -29.109 1.00 88.56 89 GLU A O 1
ATOM 724 N N . THR A 1 90 ? 22.248 1.417 -27.635 1.00 89.38 90 THR A N 1
ATOM 725 C CA . THR A 1 90 ? 23.660 0.998 -27.537 1.00 89.38 90 THR A CA 1
ATOM 726 C C . THR A 1 90 ? 24.075 -0.042 -28.563 1.00 89.38 90 THR A C 1
ATOM 728 O O . THR A 1 90 ? 25.231 -0.045 -28.972 1.00 89.38 90 THR A O 1
ATOM 731 N N . GLU A 1 91 ? 23.155 -0.911 -28.980 1.00 90.19 91 GLU A N 1
ATOM 732 C CA . GLU A 1 91 ? 23.443 -2.023 -29.894 1.00 90.19 91 GLU A CA 1
ATOM 733 C C . GLU A 1 91 ? 22.995 -1.737 -31.335 1.00 90.19 91 GLU A C 1
ATOM 735 O O . GLU A 1 91 ? 23.012 -2.632 -32.178 1.00 90.19 91 GLU A O 1
ATOM 740 N N . MET A 1 92 ? 22.565 -0.505 -31.631 1.00 90.56 92 MET A N 1
ATOM 741 C CA . MET A 1 92 ? 22.207 -0.099 -32.990 1.00 90.56 92 MET A CA 1
ATOM 742 C C . MET A 1 92 ? 23.430 -0.204 -33.902 1.00 90.56 92 MET A C 1
ATOM 744 O O . MET A 1 92 ? 24.460 0.429 -33.668 1.00 90.56 92 MET A O 1
ATOM 748 N N . LEU A 1 93 ? 23.302 -1.007 -34.951 1.00 88.88 93 LEU A N 1
ATOM 749 C CA . LEU A 1 93 ? 24.329 -1.183 -35.966 1.00 88.88 93 LEU A CA 1
ATOM 750 C C . LEU A 1 93 ? 24.379 0.041 -36.892 1.00 88.88 93 LEU A C 1
ATOM 752 O O . LEU A 1 93 ? 23.434 0.829 -36.967 1.00 88.88 93 LEU A O 1
ATOM 756 N N . GLU A 1 94 ? 25.480 0.200 -37.631 1.00 89.12 94 GLU A N 1
ATOM 757 C CA . GLU A 1 94 ? 25.657 1.320 -38.573 1.00 89.12 94 GLU A CA 1
ATOM 758 C C . GLU A 1 94 ? 24.580 1.359 -39.675 1.00 89.12 94 GLU A C 1
ATOM 760 O O . GLU A 1 94 ? 24.282 2.425 -40.211 1.00 89.12 94 GLU A O 1
ATOM 765 N N . ASP A 1 95 ? 23.964 0.215 -39.990 1.00 90.56 95 ASP A N 1
ATOM 766 C CA . ASP A 1 95 ? 22.846 0.097 -40.936 1.00 90.56 95 ASP A CA 1
ATOM 767 C C . ASP A 1 95 ? 21.479 0.482 -40.333 1.00 90.56 95 ASP A C 1
ATOM 769 O O . ASP A 1 95 ? 20.456 0.471 -41.022 1.00 90.56 95 ASP A O 1
ATOM 773 N N . GLY A 1 96 ? 21.460 0.833 -39.047 1.00 86.00 96 GLY A N 1
ATOM 774 C CA . GLY A 1 96 ? 20.285 1.208 -38.277 1.00 86.00 96 GLY A CA 1
ATOM 775 C C . GLY A 1 96 ? 19.431 0.044 -37.778 1.00 86.00 96 GLY A C 1
ATOM 776 O O . GLY A 1 96 ? 18.381 0.283 -37.178 1.00 86.00 96 GLY A O 1
ATOM 777 N N . SER A 1 97 ? 19.851 -1.203 -37.996 1.00 89.38 97 SER A N 1
ATOM 778 C CA . SER A 1 97 ? 19.210 -2.372 -37.399 1.00 89.38 97 SER A CA 1
ATOM 779 C C . SER A 1 97 ? 19.639 -2.555 -35.938 1.00 89.38 97 SER A C 1
ATOM 781 O O . SER A 1 97 ? 20.733 -2.165 -35.531 1.00 89.38 97 SER A O 1
ATOM 783 N N . VAL A 1 98 ? 18.749 -3.124 -35.122 1.00 88.88 98 VAL A N 1
ATOM 784 C CA . VAL A 1 98 ? 19.009 -3.422 -33.707 1.00 88.88 98 VAL A CA 1
ATOM 785 C C . VAL A 1 98 ? 18.939 -4.940 -33.530 1.00 88.88 98 VAL A C 1
ATOM 787 O O . VAL A 1 98 ? 17.894 -5.521 -33.846 1.00 88.88 98 VAL A O 1
ATOM 790 N N . PRO A 1 99 ? 20.004 -5.599 -33.040 1.00 89.50 99 PRO A N 1
ATOM 791 C CA . PRO A 1 99 ? 19.985 -7.030 -32.778 1.00 89.50 99 PRO A CA 1
ATOM 792 C C . PRO A 1 99 ? 18.983 -7.360 -31.669 1.00 89.50 99 PRO A C 1
ATOM 794 O O . PRO A 1 99 ? 18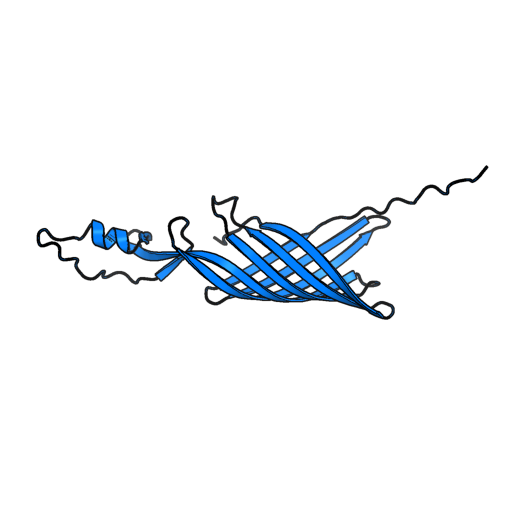.689 -6.539 -30.795 1.00 89.50 99 PRO A O 1
ATOM 797 N N . GLU A 1 100 ? 18.444 -8.578 -31.689 1.00 88.12 100 GLU A N 1
ATOM 798 C CA . GLU A 1 100 ? 17.538 -9.029 -30.636 1.00 88.12 100 GLU A CA 1
ATOM 799 C C . GLU A 1 100 ? 18.258 -9.042 -29.280 1.00 88.12 100 GLU A C 1
ATOM 801 O O . GLU A 1 100 ? 19.419 -9.440 -29.180 1.00 88.12 100 GLU A O 1
ATOM 806 N N . ASN A 1 101 ? 17.575 -8.572 -28.235 1.00 87.31 101 ASN A N 1
ATOM 807 C CA . ASN A 1 101 ? 18.143 -8.556 -26.893 1.00 87.31 101 ASN A CA 1
ATOM 808 C C . ASN A 1 101 ? 18.180 -9.988 -26.338 1.00 87.31 101 ASN A C 1
ATOM 810 O O . ASN A 1 101 ? 17.115 -10.587 -26.197 1.00 87.31 101 ASN A O 1
ATOM 814 N N . PRO A 1 102 ? 19.361 -10.532 -25.990 1.00 88.25 102 PRO A N 1
ATOM 815 C CA . PRO A 1 102 ? 19.477 -11.893 -25.478 1.00 88.25 102 PRO A CA 1
ATOM 816 C C . PRO A 1 102 ? 19.056 -12.027 -24.006 1.00 88.25 102 PRO A C 1
ATOM 818 O O . PRO A 1 102 ? 19.000 -13.142 -23.497 1.00 88.25 102 PRO A O 1
ATOM 821 N N . ASN A 1 103 ? 18.817 -10.916 -23.300 1.00 89.31 103 ASN A N 1
ATOM 822 C CA . ASN A 1 103 ? 18.435 -10.920 -21.891 1.00 89.31 103 ASN A CA 1
ATOM 823 C C . ASN A 1 103 ? 16.914 -10.998 -21.729 1.00 89.31 103 ASN A C 1
ATOM 825 O O . ASN A 1 103 ? 16.163 -10.370 -22.480 1.00 89.31 103 ASN A O 1
ATOM 829 N N . ASP A 1 104 ? 16.474 -11.681 -20.673 1.00 87.56 104 ASP A N 1
ATOM 830 C CA . ASP A 1 104 ? 15.060 -11.765 -20.329 1.00 87.56 104 ASP A CA 1
ATOM 831 C C . ASP A 1 104 ? 14.495 -10.385 -19.976 1.00 87.56 104 ASP A C 1
ATOM 833 O O . ASP A 1 104 ? 15.010 -9.643 -19.129 1.00 87.56 104 ASP A O 1
ATOM 837 N N . VAL A 1 105 ? 13.406 -10.039 -20.659 1.00 88.44 105 VAL A N 1
ATOM 838 C CA . VAL A 1 105 ? 12.735 -8.757 -20.493 1.00 88.44 105 VAL A CA 1
ATOM 839 C C . VAL A 1 105 ? 11.624 -8.898 -19.458 1.00 88.44 105 VAL A C 1
ATOM 841 O O . VAL A 1 105 ? 10.709 -9.708 -19.600 1.00 88.44 105 VAL A O 1
ATOM 844 N N . HIS A 1 106 ? 11.676 -8.053 -18.437 1.00 86.44 106 HIS A N 1
ATOM 845 C CA . HIS A 1 106 ? 10.710 -7.995 -17.349 1.00 86.44 106 HIS A CA 1
ATOM 846 C C . HIS A 1 106 ? 10.107 -6.591 -17.228 1.00 86.44 106 HIS A C 1
ATOM 848 O O . HIS A 1 106 ? 10.657 -5.604 -17.723 1.00 86.44 106 HIS A O 1
ATOM 854 N N . GLU A 1 107 ? 8.969 -6.488 -16.547 1.00 85.81 107 GLU A N 1
ATOM 855 C CA . GLU A 1 107 ? 8.414 -5.202 -16.123 1.00 85.81 107 GLU A CA 1
ATOM 856 C C . GLU A 1 107 ? 8.824 -4.929 -14.679 1.00 85.81 107 GLU A C 1
ATOM 858 O O . GLU A 1 107 ? 8.559 -5.745 -13.799 1.00 85.81 107 GLU A O 1
ATOM 863 N N . ASN A 1 108 ? 9.441 -3.774 -14.422 1.00 83.12 108 ASN A N 1
ATOM 864 C CA . ASN A 1 108 ? 9.814 -3.356 -13.072 1.00 83.12 108 ASN A CA 1
ATOM 865 C C . ASN A 1 108 ? 9.376 -1.924 -12.778 1.00 83.12 108 ASN A C 1
ATOM 867 O O . ASN A 1 108 ? 9.191 -1.098 -13.671 1.00 83.12 108 ASN A O 1
ATOM 871 N N . ILE A 1 109 ? 9.242 -1.625 -11.485 1.00 80.81 109 ILE A N 1
ATOM 872 C CA . ILE A 1 109 ? 8.873 -0.299 -10.989 1.00 80.81 109 ILE A CA 1
ATOM 873 C C . ILE A 1 109 ? 10.031 0.689 -11.231 1.00 80.81 109 ILE A C 1
ATOM 875 O O . ILE A 1 109 ? 11.087 0.615 -10.599 1.00 80.81 109 ILE A O 1
ATOM 879 N N . ASP A 1 110 ? 9.821 1.679 -12.098 1.00 82.94 110 ASP A N 1
ATOM 880 C CA . ASP A 1 110 ? 10.836 2.624 -12.588 1.00 82.94 110 ASP A CA 1
ATOM 881 C C . ASP A 1 110 ? 10.219 4.027 -12.675 1.00 82.94 110 ASP A C 1
ATOM 883 O O . ASP A 1 110 ? 9.138 4.196 -13.230 1.00 82.94 110 ASP A O 1
ATOM 887 N N . SER A 1 111 ? 10.879 5.036 -12.100 1.00 82.00 111 SER A N 1
ATOM 888 C CA . SER A 1 111 ? 10.369 6.416 -12.065 1.00 82.00 111 SER A CA 1
ATOM 889 C C . SER A 1 111 ? 10.323 7.082 -13.443 1.00 82.00 111 SER A C 1
ATOM 891 O O . SER A 1 111 ? 9.620 8.075 -13.618 1.00 82.00 111 SER A O 1
ATOM 893 N N . LYS A 1 112 ? 11.055 6.537 -14.423 1.00 84.75 112 LYS A N 1
ATOM 894 C CA . LYS A 1 112 ? 11.055 6.973 -15.827 1.00 84.75 112 LYS A CA 1
ATOM 895 C C . LYS A 1 112 ? 10.199 6.076 -16.728 1.00 84.75 112 LYS A C 1
ATOM 897 O O . LYS A 1 112 ? 10.366 6.120 -17.947 1.00 84.75 112 LYS A O 1
ATOM 902 N N . GLY A 1 113 ? 9.384 5.209 -16.133 1.00 85.56 113 GLY A N 1
ATOM 903 C CA . GLY A 1 113 ? 8.450 4.339 -16.834 1.00 85.56 113 GLY A CA 1
ATOM 904 C C . GLY A 1 113 ? 7.083 4.981 -17.073 1.00 85.56 113 GLY A C 1
ATOM 905 O O . GLY A 1 113 ? 6.829 6.119 -16.673 1.00 85.56 113 GLY A O 1
ATOM 906 N N . ASP A 1 114 ? 6.189 4.209 -17.682 1.00 87.75 114 ASP A N 1
ATOM 907 C CA . ASP A 1 114 ? 4.809 4.606 -17.948 1.00 87.75 114 ASP A CA 1
ATOM 908 C C . ASP A 1 114 ? 3.904 4.303 -16.751 1.00 87.75 114 ASP A C 1
ATOM 910 O O . ASP A 1 114 ? 4.115 3.346 -15.998 1.00 87.75 114 ASP A O 1
ATOM 914 N N . TYR A 1 115 ? 2.857 5.110 -16.580 1.00 89.25 115 TYR A N 1
ATOM 915 C CA . TYR A 1 115 ? 1.851 4.871 -15.551 1.00 89.25 115 TYR A CA 1
ATOM 916 C C . TYR A 1 115 ? 0.962 3.683 -15.931 1.00 89.25 115 TYR A C 1
ATOM 918 O O . TYR A 1 115 ? 0.238 3.725 -16.925 1.00 89.25 115 TYR A O 1
ATOM 926 N N . LYS A 1 116 ? 0.953 2.645 -15.095 1.00 90.38 116 LYS A N 1
ATOM 927 C CA . LYS A 1 116 ? 0.032 1.510 -15.189 1.00 90.38 116 LYS A CA 1
ATOM 928 C C . LYS A 1 116 ? -0.876 1.431 -13.972 1.00 90.38 116 LYS A C 1
ATOM 930 O O . LYS A 1 116 ? -0.431 1.522 -12.826 1.00 90.38 116 LYS A O 1
ATOM 935 N N . LEU A 1 117 ? -2.161 1.206 -14.234 1.00 90.69 117 LEU A N 1
ATOM 936 C CA . LEU A 1 117 ? -3.130 0.886 -13.197 1.00 90.69 117 LEU A CA 1
ATOM 937 C C . LEU A 1 117 ? -2.956 -0.574 -12.769 1.00 90.69 117 LEU A C 1
ATOM 939 O O . LEU A 1 117 ? -2.966 -1.487 -13.588 1.00 90.69 117 LEU A O 1
ATOM 943 N N . SER A 1 118 ? -2.836 -0.781 -11.467 1.00 89.56 118 SER A N 1
ATOM 944 C CA . SER A 1 118 ? -2.850 -2.088 -10.821 1.00 89.56 118 SER A CA 1
ATOM 945 C C . SER A 1 118 ? -3.987 -2.143 -9.812 1.00 89.56 118 SER A C 1
ATOM 947 O O . SER A 1 118 ? -4.375 -1.122 -9.239 1.00 89.56 118 SER A O 1
ATOM 949 N N . TYR A 1 119 ? -4.523 -3.337 -9.594 1.00 91.62 119 TYR A N 1
ATOM 950 C CA . TYR A 1 119 ? -5.570 -3.579 -8.615 1.00 91.62 119 TYR A CA 1
ATOM 951 C C . TYR A 1 119 ? -5.238 -4.809 -7.771 1.00 91.62 119 TYR A C 1
ATOM 953 O O . TYR A 1 119 ? -4.454 -5.673 -8.169 1.00 91.62 119 TYR A O 1
ATOM 961 N N . GLY A 1 120 ? -5.822 -4.868 -6.584 1.00 93.19 120 GLY A N 1
ATOM 962 C CA . GLY A 1 120 ? -5.675 -5.963 -5.637 1.00 93.19 120 GLY A CA 1
ATOM 963 C C . GLY A 1 120 ? -6.824 -5.967 -4.640 1.00 93.19 120 GLY A C 1
ATOM 964 O O . GLY A 1 120 ? -7.709 -5.111 -4.692 1.00 93.19 120 GLY A O 1
ATOM 965 N N . PHE A 1 121 ? -6.807 -6.930 -3.726 1.00 95.25 121 PHE A N 1
ATOM 966 C CA . PHE A 1 121 ? -7.820 -7.053 -2.684 1.00 95.25 121 PHE A CA 1
ATOM 967 C C . PHE A 1 121 ? -7.156 -6.997 -1.316 1.00 95.25 121 PHE A C 1
ATOM 969 O O . PHE A 1 121 ? -6.389 -7.885 -0.962 1.00 95.25 121 PHE A O 1
ATOM 976 N N . THR A 1 122 ? -7.418 -5.940 -0.560 1.00 96.12 122 THR A N 1
ATOM 977 C CA . THR A 1 122 ? -6.820 -5.735 0.755 1.00 96.12 122 THR A CA 1
ATOM 978 C C . THR A 1 122 ? -7.623 -6.460 1.819 1.00 96.12 122 THR A C 1
ATOM 980 O O . THR A 1 122 ? -8.847 -6.362 1.856 1.00 96.12 122 THR A O 1
ATOM 983 N N . LEU A 1 123 ? -6.914 -7.159 2.700 1.00 97.12 123 LEU A N 1
ATOM 984 C CA . LEU A 1 123 ? -7.426 -7.701 3.952 1.00 97.12 123 LEU A CA 1
ATOM 985 C C . LEU A 1 123 ? -6.709 -6.993 5.095 1.00 97.12 123 LEU A C 1
ATOM 987 O O . LEU A 1 123 ? -5.479 -6.980 5.130 1.00 97.12 123 LEU A O 1
ATOM 991 N N . ALA A 1 124 ? -7.462 -6.429 6.027 1.00 96.75 124 ALA A N 1
ATOM 992 C CA . ALA A 1 124 ? -6.939 -5.733 7.187 1.00 96.75 124 ALA A CA 1
ATOM 993 C C . ALA A 1 124 ? -7.541 -6.295 8.475 1.00 96.75 124 ALA A C 1
ATOM 995 O O . ALA A 1 124 ? -8.712 -6.677 8.532 1.00 96.75 124 ALA A O 1
ATOM 996 N N . ALA A 1 125 ? -6.728 -6.323 9.522 1.00 97.00 125 ALA A N 1
ATOM 997 C CA . ALA A 1 125 ? -7.147 -6.647 10.873 1.00 97.00 125 ALA A CA 1
ATOM 998 C C . ALA A 1 125 ? -6.478 -5.687 11.852 1.00 97.00 125 ALA A C 1
ATOM 1000 O O . ALA A 1 125 ? -5.329 -5.281 11.667 1.00 97.00 125 ALA A O 1
ATOM 1001 N N . GLY A 1 126 ? -7.195 -5.332 12.907 1.00 96.00 126 GLY A N 1
ATOM 1002 C CA . GLY A 1 126 ? -6.752 -4.327 13.851 1.00 96.00 126 GLY A CA 1
ATOM 1003 C C . GLY A 1 126 ? -7.228 -4.583 15.265 1.00 96.00 126 GLY A C 1
ATOM 1004 O O . GLY A 1 126 ? -8.188 -5.317 15.521 1.00 96.00 126 GLY A O 1
ATOM 1005 N N . LYS A 1 127 ? -6.528 -3.960 16.208 1.00 94.75 127 LYS A N 1
ATOM 1006 C CA . LYS A 1 127 ? -6.942 -3.892 17.600 1.00 94.75 127 LYS A CA 1
ATOM 1007 C C . LYS A 1 127 ? -6.648 -2.520 18.178 1.00 94.75 127 LYS A C 1
ATOM 1009 O O . LYS A 1 127 ? -5.510 -2.058 18.183 1.00 94.75 127 LYS A O 1
ATOM 1014 N N . THR A 1 128 ? -7.677 -1.914 18.754 1.00 93.44 128 THR A N 1
ATOM 1015 C CA . THR A 1 128 ? -7.552 -0.699 19.552 1.00 93.44 128 THR A CA 1
ATOM 1016 C C . THR A 1 128 ? -7.340 -1.047 21.019 1.00 93.44 128 THR A C 1
ATOM 1018 O O . THR A 1 128 ? -8.246 -1.537 21.699 1.00 93.44 128 THR A O 1
ATOM 1021 N N . PHE A 1 129 ? -6.144 -0.760 21.528 1.00 91.31 129 PHE A N 1
ATOM 1022 C CA . PHE A 1 129 ? -5.813 -0.888 22.944 1.00 91.31 129 PHE A CA 1
ATOM 1023 C C . PHE A 1 129 ? -6.295 0.347 23.703 1.00 91.31 129 PHE A C 1
ATOM 1025 O O . PHE A 1 129 ? -5.969 1.476 23.340 1.00 91.31 129 PHE A O 1
ATOM 1032 N N . LYS A 1 130 ? -7.076 0.137 24.765 1.00 87.75 130 LYS A N 1
ATOM 1033 C CA . LYS A 1 130 ? -7.609 1.214 25.608 1.00 87.75 130 LYS A CA 1
ATOM 1034 C C . LYS A 1 130 ? -6.878 1.219 26.948 1.00 87.75 130 LYS A C 1
ATOM 1036 O O . LYS A 1 130 ? -6.898 0.210 27.648 1.00 87.75 130 LYS A O 1
ATOM 1041 N N . SER A 1 131 ? -6.262 2.342 27.309 1.00 85.62 131 SER A N 1
ATOM 1042 C CA . SER A 1 131 ? -5.600 2.560 28.601 1.00 85.62 131 SER A CA 1
ATOM 1043 C C . SER A 1 131 ? -6.074 3.883 29.201 1.00 85.62 131 SER A C 1
ATOM 1045 O O . SER A 1 131 ? -5.612 4.963 28.830 1.00 85.62 131 SER A O 1
ATOM 1047 N N . GLY A 1 132 ? -7.072 3.811 30.086 1.00 85.50 132 GLY A N 1
ATOM 1048 C CA . GLY A 1 132 ? -7.708 4.990 30.676 1.00 85.50 132 GLY A CA 1
ATOM 1049 C C . GLY A 1 132 ? -8.322 5.911 29.616 1.00 85.50 132 GLY A C 1
ATOM 1050 O O . GLY A 1 132 ? -9.354 5.595 29.029 1.00 85.50 132 GLY A O 1
ATOM 1051 N N . HIS A 1 133 ? -7.684 7.058 29.385 1.00 84.62 133 HIS A N 1
ATOM 1052 C CA . HIS A 1 133 ? -8.105 8.066 28.404 1.00 84.62 133 HIS A CA 1
ATOM 1053 C C . HIS A 1 133 ? -7.433 7.917 27.033 1.00 84.62 133 HIS A C 1
ATOM 1055 O O . HIS A 1 133 ? -7.777 8.657 26.111 1.00 84.62 133 HIS A O 1
ATOM 1061 N N . LEU A 1 134 ? -6.482 6.993 26.902 1.00 87.88 134 LEU A N 1
ATOM 1062 C CA . LEU A 1 134 ? -5.705 6.762 25.694 1.00 87.88 134 LEU A CA 1
ATOM 1063 C C . LEU A 1 134 ? -6.279 5.581 24.904 1.00 87.88 134 LEU A C 1
ATOM 1065 O O . LEU A 1 134 ? -6.466 4.493 25.450 1.00 87.88 134 LEU A O 1
ATOM 1069 N N . ASN A 1 135 ? -6.501 5.784 23.610 1.00 89.12 135 ASN A N 1
ATOM 1070 C CA . ASN A 1 135 ? -6.798 4.727 22.649 1.00 89.12 135 ASN A CA 1
ATOM 1071 C C . ASN A 1 135 ? -5.637 4.622 21.660 1.00 89.12 135 ASN A C 1
ATOM 1073 O O . ASN A 1 135 ? -5.276 5.627 21.054 1.00 89.12 135 ASN A O 1
ATOM 1077 N N . VAL A 1 136 ? -5.083 3.424 21.487 1.00 92.62 136 VAL A N 1
ATOM 1078 C CA . VAL A 1 136 ? -3.982 3.129 20.560 1.00 92.62 136 VAL A CA 1
ATOM 1079 C C . VAL A 1 136 ? -4.457 2.074 19.555 1.00 92.62 136 VAL A C 1
ATOM 1081 O O . VAL A 1 136 ? -4.417 0.882 19.874 1.00 92.62 136 VAL A O 1
ATOM 1084 N N . PRO A 1 137 ? -4.981 2.469 18.382 1.00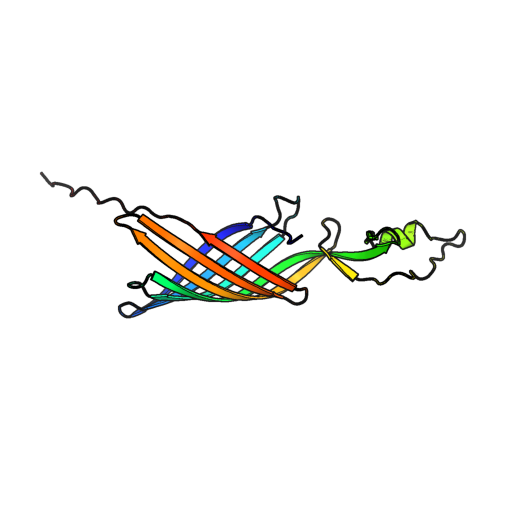 91.12 137 PRO A N 1
ATOM 1085 C CA . PRO A 1 137 ? -5.248 1.538 17.290 1.00 91.12 137 PRO A CA 1
ATOM 1086 C C . PRO A 1 137 ? -3.939 1.004 16.708 1.00 91.12 137 PRO A C 1
ATOM 1088 O O . PRO A 1 137 ? -3.026 1.778 16.421 1.00 91.12 137 PRO A O 1
ATOM 1091 N N . VAL A 1 138 ? -3.864 -0.312 16.523 1.00 93.81 138 VAL A N 1
ATOM 1092 C CA . VAL A 1 138 ? -2.796 -1.005 15.794 1.00 93.81 138 VAL A CA 1
ATOM 1093 C C . VAL A 1 138 ? -3.447 -1.877 14.731 1.00 93.81 138 VAL A C 1
ATOM 1095 O O . VAL A 1 138 ? -4.236 -2.758 15.068 1.00 93.81 138 VAL A O 1
ATOM 1098 N N . ASN A 1 139 ? -3.098 -1.650 13.469 1.00 94.44 139 ASN A N 1
ATOM 1099 C CA . ASN A 1 139 ? -3.648 -2.355 12.319 1.00 94.44 139 ASN A CA 1
ATOM 1100 C C . ASN A 1 139 ? -2.529 -3.005 11.511 1.00 94.44 139 ASN A C 1
ATOM 1102 O O . ASN A 1 139 ? -1.425 -2.468 11.405 1.00 94.44 139 ASN A O 1
ATOM 1106 N N . VAL A 1 140 ? -2.845 -4.137 10.901 1.00 96.56 140 VAL A N 1
ATOM 1107 C CA . VAL A 1 140 ? -2.025 -4.820 9.904 1.00 96.56 140 VAL A CA 1
ATOM 1108 C C . VAL A 1 140 ? -2.884 -5.116 8.688 1.00 96.56 140 VAL A C 1
ATOM 1110 O O . VAL A 1 140 ? -4.083 -5.367 8.814 1.00 96.56 140 VAL A O 1
ATOM 1113 N N . TYR A 1 141 ? -2.281 -5.087 7.508 1.00 95.69 141 TYR A N 1
ATOM 1114 C CA . TYR A 1 141 ? -2.975 -5.403 6.273 1.00 95.69 141 TYR A CA 1
ATOM 1115 C C . TYR A 1 141 ? -2.073 -6.121 5.277 1.00 95.69 141 TYR A C 1
ATOM 1117 O O . TYR A 1 141 ? -0.844 -6.007 5.305 1.00 95.69 141 TYR A O 1
ATOM 1125 N N . VAL A 1 142 ? -2.718 -6.862 4.384 1.00 96.25 142 VAL A N 1
ATOM 1126 C CA . VAL A 1 142 ? -2.095 -7.550 3.263 1.00 96.25 142 VAL A CA 1
ATOM 1127 C C . VAL A 1 142 ? -2.872 -7.248 1.989 1.00 96.25 1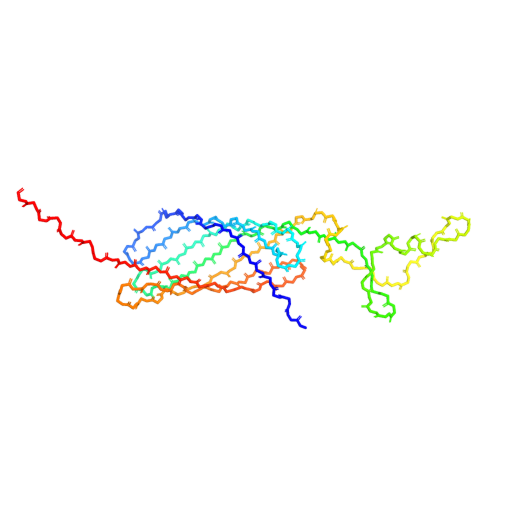42 VAL A C 1
ATOM 1129 O O . VAL A 1 142 ? -4.100 -7.311 1.970 1.00 96.25 142 VAL A O 1
ATOM 1132 N N . THR A 1 143 ? -2.148 -6.934 0.920 1.00 93.62 143 THR A N 1
ATOM 1133 C CA . THR A 1 143 ? -2.708 -6.676 -0.407 1.00 93.62 143 THR A CA 1
ATOM 1134 C C . THR A 1 143 ? -1.915 -7.478 -1.441 1.00 93.62 143 THR A C 1
ATOM 1136 O O . THR A 1 143 ? -0.873 -7.009 -1.914 1.00 93.62 143 THR A O 1
ATOM 1139 N N . PRO A 1 144 ? -2.352 -8.695 -1.799 1.00 90.31 144 PRO A N 1
ATOM 1140 C CA . PRO A 1 144 ? -1.816 -9.391 -2.956 1.00 90.31 144 PRO A CA 1
ATOM 1141 C C . PRO A 1 144 ? -2.202 -8.644 -4.241 1.00 90.31 144 PRO A C 1
ATOM 1143 O O . PRO A 1 144 ? -3.308 -8.113 -4.375 1.00 90.31 144 PRO A O 1
ATOM 1146 N N . ASN A 1 145 ? -1.274 -8.600 -5.188 1.00 81.62 145 ASN A N 1
ATOM 1147 C CA . ASN A 1 145 ? -1.451 -8.054 -6.526 1.00 81.62 145 ASN A CA 1
ATOM 1148 C C . ASN A 1 145 ? -0.757 -8.966 -7.559 1.00 81.62 145 ASN A C 1
ATOM 1150 O O . ASN A 1 145 ? -0.097 -9.939 -7.200 1.00 81.62 145 ASN A O 1
ATOM 1154 N N . LEU A 1 146 ? -0.900 -8.645 -8.849 1.00 71.56 146 LEU A N 1
ATOM 1155 C CA . LEU A 1 146 ? -0.326 -9.433 -9.953 1.00 71.56 146 LEU A CA 1
ATOM 1156 C C . LEU A 1 146 ? 1.206 -9.593 -9.904 1.00 71.56 146 LEU A C 1
ATOM 1158 O O . LEU A 1 146 ? 1.734 -10.533 -10.484 1.00 71.56 146 LEU A O 1
ATOM 1162 N N . HIS A 1 147 ? 1.912 -8.693 -9.223 1.00 70.75 147 HIS A N 1
ATOM 1163 C CA . HIS A 1 147 ? 3.374 -8.599 -9.211 1.00 70.75 147 HIS A CA 1
ATOM 1164 C C . HIS A 1 147 ? 3.981 -8.864 -7.822 1.00 70.75 147 HIS A C 1
ATOM 1166 O O . HIS A 1 147 ? 5.180 -8.676 -7.628 1.00 70.75 147 HIS A O 1
ATOM 1172 N N . GLY A 1 148 ? 3.177 -9.272 -6.835 1.00 80.19 148 GLY A N 1
ATOM 1173 C CA . GLY A 1 148 ? 3.653 -9.560 -5.486 1.00 80.19 148 GLY A CA 1
ATOM 1174 C C . GLY A 1 148 ? 2.627 -9.305 -4.387 1.00 80.19 148 GLY A C 1
ATOM 1175 O O . GLY A 1 148 ? 1.443 -9.080 -4.627 1.00 80.19 148 GLY A O 1
ATOM 1176 N N . VAL A 1 149 ? 3.101 -9.344 -3.143 1.00 88.56 149 VAL A N 1
ATOM 1177 C CA . VAL A 1 149 ? 2.277 -9.149 -1.946 1.00 88.56 149 VAL A CA 1
ATOM 1178 C C . VAL A 1 149 ? 2.789 -7.944 -1.173 1.00 88.56 149 VAL A C 1
ATOM 1180 O O . VAL A 1 149 ? 3.964 -7.881 -0.813 1.00 88.56 149 VAL A O 1
ATOM 1183 N N . LEU A 1 150 ? 1.903 -6.987 -0.907 1.00 88.62 150 LEU A N 1
ATOM 1184 C CA . LEU A 1 150 ? 2.180 -5.868 -0.018 1.00 88.62 150 LEU A CA 1
ATOM 1185 C C . LEU A 1 150 ? 1.744 -6.232 1.398 1.00 88.62 150 LEU A C 1
ATOM 1187 O O . LEU A 1 150 ? 0.587 -6.586 1.608 1.00 88.62 150 LEU A O 1
ATOM 1191 N N . PHE A 1 151 ? 2.646 -6.076 2.359 1.00 93.25 151 PHE A N 1
ATOM 1192 C CA . PHE A 1 151 ? 2.320 -6.096 3.780 1.00 93.25 151 PHE A CA 1
ATOM 1193 C C . PHE A 1 151 ? 2.450 -4.685 4.331 1.00 93.25 151 PHE A C 1
ATOM 1195 O O . PHE A 1 151 ? 3.384 -3.962 3.979 1.00 93.25 151 PHE A O 1
ATOM 1202 N N . GLY A 1 152 ? 1.543 -4.300 5.217 1.00 90.69 152 GLY A N 1
ATOM 1203 C CA . GLY A 1 152 ? 1.647 -3.036 5.918 1.00 90.69 152 GLY A CA 1
ATOM 1204 C C . GLY A 1 152 ? 1.135 -3.124 7.340 1.00 90.69 152 GLY A C 1
ATOM 1205 O O . GLY A 1 152 ? 0.344 -3.994 7.700 1.00 90.69 152 GLY A O 1
ATOM 1206 N N . ALA A 1 153 ? 1.626 -2.204 8.155 1.00 92.31 153 ALA A N 1
ATOM 1207 C CA . ALA A 1 153 ? 1.186 -2.011 9.519 1.00 92.31 153 ALA A CA 1
ATOM 1208 C C . ALA A 1 153 ? 1.034 -0.514 9.774 1.00 92.31 153 ALA A C 1
ATOM 1210 O O . ALA A 1 153 ? 1.778 0.299 9.224 1.00 92.31 153 ALA A O 1
ATOM 1211 N N . SER A 1 154 ? 0.074 -0.151 10.612 1.00 87.75 154 SER A N 1
ATOM 1212 C CA . SER A 1 154 ? -0.139 1.225 11.046 1.00 87.75 154 SER A CA 1
ATOM 1213 C C . SER A 1 154 ? -0.503 1.251 12.519 1.00 87.75 154 SER A C 1
ATOM 1215 O O . SER A 1 154 ? -1.196 0.361 13.007 1.00 87.75 154 SER A O 1
ATOM 1217 N N . PHE A 1 155 ? -0.102 2.302 13.216 1.00 90.19 155 PHE A N 1
ATOM 1218 C CA . PHE A 1 155 ? -0.558 2.570 14.570 1.00 90.19 155 PHE A CA 1
ATOM 1219 C C . PHE A 1 155 ? -0.850 4.060 14.731 1.00 90.19 155 PHE A C 1
ATOM 1221 O O . PHE A 1 155 ? -0.340 4.889 13.978 1.00 90.19 155 PHE A O 1
ATOM 1228 N N . GLY A 1 156 ? -1.677 4.403 15.710 1.00 83.69 156 GLY A N 1
ATOM 1229 C CA . GLY A 1 156 ? -2.006 5.787 16.035 1.00 83.69 156 GLY A CA 1
ATOM 1230 C C . GLY A 1 156 ? -2.344 5.945 17.508 1.00 83.69 156 GLY A C 1
ATOM 1231 O O . GLY A 1 156 ? -2.283 4.986 18.275 1.00 83.69 156 GLY A O 1
ATOM 1232 N N . PHE A 1 157 ? -2.718 7.154 17.919 1.00 88.06 157 PHE A N 1
ATOM 1233 C CA . PHE A 1 157 ? -3.209 7.396 19.271 1.00 88.06 157 PHE A CA 1
ATOM 1234 C C . PHE A 1 157 ? -4.292 8.477 19.298 1.00 88.06 157 PHE A C 1
ATOM 1236 O O . PHE A 1 157 ? -4.281 9.416 18.508 1.00 88.06 157 PHE A O 1
ATOM 1243 N N . ASN A 1 158 ? -5.230 8.352 20.235 1.00 84.62 158 ASN A N 1
ATOM 1244 C CA . ASN A 1 158 ? -6.252 9.352 20.530 1.00 84.62 158 ASN A CA 1
ATOM 1245 C C . ASN A 1 158 ? -6.395 9.496 22.053 1.00 84.62 158 ASN A C 1
ATOM 1247 O O . ASN A 1 158 ? -6.521 8.491 22.757 1.00 84.62 158 ASN A O 1
ATOM 1251 N N . VAL A 1 159 ? -6.385 10.735 22.557 1.00 85.38 159 VAL A N 1
ATOM 1252 C CA . VAL A 1 159 ? -6.554 11.058 23.982 1.00 85.38 159 VAL A CA 1
ATOM 1253 C C . VAL A 1 159 ? -7.905 11.734 24.202 1.00 85.38 159 VAL A C 1
ATOM 1255 O O . VAL A 1 159 ? -8.175 12.801 23.653 1.00 85.38 159 VAL A O 1
ATOM 1258 N N . ARG A 1 160 ? -8.750 11.147 25.054 1.00 75.75 160 ARG A N 1
ATOM 1259 C CA . ARG A 1 160 ? -10.065 11.700 25.399 1.00 75.75 160 ARG A CA 1
ATOM 1260 C C . ARG A 1 160 ? -10.015 12.445 26.734 1.00 75.75 160 ARG A C 1
ATOM 1262 O O . ARG A 1 160 ? -10.097 11.824 27.793 1.00 75.75 160 ARG A O 1
ATOM 1269 N N . THR A 1 161 ? -9.934 13.773 26.694 1.00 69.88 161 THR A N 1
ATOM 1270 C CA . THR A 1 161 ? -9.981 14.626 27.896 1.00 69.88 161 THR A CA 1
ATOM 1271 C C . THR A 1 161 ? -11.390 14.641 28.510 1.00 69.88 161 THR A C 1
ATOM 1273 O O . THR A 1 161 ? -12.389 14.703 27.792 1.00 69.88 161 THR A O 1
ATOM 1276 N N . ARG A 1 162 ? -11.502 14.592 29.848 1.00 59.88 162 ARG A N 1
ATOM 1277 C CA . ARG A 1 162 ? -12.773 14.846 30.559 1.00 59.88 162 ARG A CA 1
ATOM 1278 C C . ARG A 1 162 ? -13.209 16.293 30.293 1.00 59.88 162 ARG A C 1
ATOM 1280 O O . ARG A 1 162 ? -12.489 17.216 30.659 1.00 59.88 162 ARG A O 1
ATOM 1287 N N . GLY A 1 163 ? -14.383 16.498 29.697 1.00 57.25 163 GLY A N 1
ATOM 1288 C CA . GLY A 1 163 ? -14.974 17.834 29.596 1.00 57.25 163 GLY A CA 1
ATOM 1289 C C . GLY A 1 163 ? -15.180 18.430 30.992 1.00 57.25 163 GLY A C 1
ATOM 1290 O O . GLY A 1 163 ? -15.756 17.769 31.860 1.00 57.25 163 GLY A O 1
ATOM 1291 N N . ARG A 1 164 ? -14.701 19.662 31.226 1.00 50.94 164 ARG A N 1
ATOM 1292 C CA . ARG A 1 164 ? -15.083 20.449 32.410 1.00 50.94 164 ARG A CA 1
ATOM 1293 C C . ARG A 1 164 ? -16.607 20.537 32.421 1.00 50.94 164 ARG A C 1
ATOM 1295 O O . ARG A 1 164 ? -17.197 20.977 31.436 1.00 50.94 164 ARG A O 1
ATOM 1302 N N . LYS A 1 165 ? -17.243 20.123 33.521 1.00 51.81 165 LYS A N 1
ATOM 1303 C CA . LYS A 1 165 ? -18.637 20.494 33.777 1.00 51.81 165 LYS A CA 1
ATOM 1304 C C . LYS A 1 165 ? -18.692 22.022 33.732 1.00 51.81 165 LYS A C 1
ATOM 1306 O O . LYS A 1 165 ? -17.972 22.675 34.481 1.00 51.81 165 LYS A O 1
ATOM 1311 N N . SER A 1 166 ? -19.486 22.577 32.821 1.00 54.91 166 SER A N 1
ATOM 1312 C CA . SER A 1 166 ? -19.895 23.974 32.915 1.00 54.91 166 SER A CA 1
ATOM 1313 C C . SER A 1 166 ? -20.779 24.068 34.154 1.00 54.91 166 SER A C 1
ATOM 1315 O O . SER A 1 166 ? -21.911 23.587 34.153 1.00 54.91 166 SER A O 1
ATOM 1317 N N . GLU A 1 167 ? -20.221 24.598 35.238 1.00 53.38 167 GLU A N 1
ATOM 1318 C CA . GLU A 1 167 ? -21.027 25.164 36.311 1.00 53.38 167 GLU A CA 1
ATOM 1319 C C . GLU A 1 167 ? -21.753 26.363 35.701 1.00 53.38 167 GLU A C 1
ATOM 1321 O O . GLU A 1 167 ? -21.132 27.344 35.295 1.00 53.38 167 GLU A O 1
ATOM 1326 N N . LYS A 1 168 ? -23.067 26.217 35.525 1.00 50.28 168 LYS A N 1
ATOM 1327 C CA . LYS A 1 168 ? -23.957 27.355 35.331 1.00 50.28 168 LYS A CA 1
ATOM 1328 C C . LYS A 1 168 ? -24.094 28.019 36.702 1.00 50.28 168 LYS A C 1
ATOM 1330 O O . LYS A 1 168 ? -24.600 27.372 37.619 1.00 50.28 168 LYS A O 1
ATOM 1335 N N . LEU A 1 169 ? -23.596 29.247 36.821 1.00 53.56 169 LEU A N 1
ATOM 1336 C CA . LEU A 1 169 ? -24.009 30.214 37.838 1.00 53.56 169 LEU A CA 1
ATOM 1337 C C . LEU A 1 169 ? -25.114 31.087 37.242 1.00 53.56 169 LEU A C 1
ATOM 1339 O O . LEU A 1 169 ? -25.011 31.383 36.027 1.00 53.56 169 LEU A O 1
#

Sequence (169 aa):
MLPIMTQFGYQMEWQYLSAGNLQALVEVIPLISGMDQGRFIPSLTLMNGFRHSKTGVEIAFGPTFRVNQVAVGYYDQNNVWRRKSYWAETEMLEDGSVPENPNDVHENIDSKGDYKLSYGFTLAAGKTFKSGHLNVPVNVYVTPNLHGVLFGASFGFNVRTRGRKSEKL